Protein AF-A0A941BPJ5-F1 (afdb_monomer)

Sequence (77 aa):
MHTEQFQQTPWRSPVRPFALQYASLGKPTDTVAPYRFDAARQLNVLPDGRPAISDTELLLTAGTTTSTAGSQTHFDD

pLDDT: mean 72.22,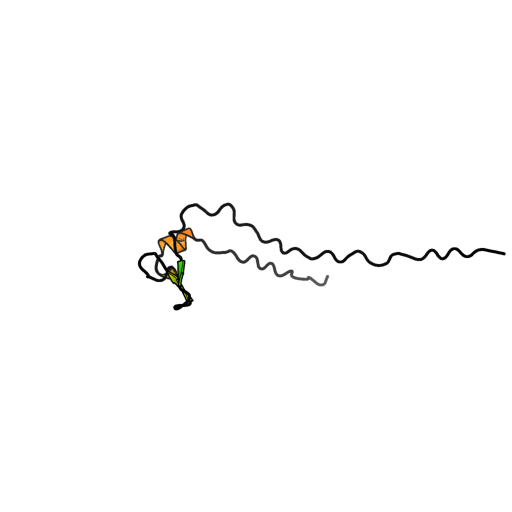 std 16.29, range [40.34, 96.38]

Radius of gyration: 26.74 Å; Cα contacts (8 Å, |Δi|>4): 36; chains: 1; bounding box: 76×38×60 Å

Nearest PDB structures (foldseek):
  7xzj-assembly1_A  TM=2.118E-01  e=8.043E+00  Chlamydomonas reinhardtii

Foldseek 3Di:
DDDDDPDDDDDDDPDDDPDPDDPPDPDQDPDLQDWDQDPVVRATAHPVGHGPVVDPVSVVSVDDDDPPPPDPPDDPD

Mean predicted aligned error: 16.89 Å

Structure (mmCIF, N/CA/C/O backbone):
data_AF-A0A941BPJ5-F1
#
_entry.id   AF-A0A941BPJ5-F1
#
loop_
_atom_site.group_PDB
_atom_site.id
_atom_site.type_symbol
_atom_site.label_atom_id
_atom_site.label_alt_id
_atom_site.label_comp_id
_atom_site.label_asym_id
_atom_site.label_entity_id
_atom_site.label_seq_id
_atom_site.pdbx_PDB_ins_code
_atom_site.Cartn_x
_atom_site.Cartn_y
_atom_site.Cartn_z
_atom_site.occupancy
_atom_site.B_iso_or_equiv
_atom_site.auth_seq_id
_atom_site.auth_comp_id
_atom_site.auth_asym_id
_atom_site.auth_atom_id
_atom_site.pdbx_PDB_model_num
ATOM 1 N N . MET A 1 1 ? 65.112 9.054 47.634 1.00 40.34 1 MET A N 1
ATOM 2 C CA . MET A 1 1 ? 64.603 10.010 46.630 1.00 40.34 1 MET A CA 1
ATOM 3 C C . MET A 1 1 ? 63.436 9.345 45.928 1.00 40.34 1 MET A C 1
ATOM 5 O O . MET A 1 1 ? 63.545 8.174 45.594 1.00 40.34 1 MET A O 1
ATOM 9 N N . HIS A 1 2 ? 62.300 10.036 45.899 1.00 43.00 2 HIS A N 1
ATOM 10 C CA . HIS A 1 2 ? 60.969 9.480 45.659 1.00 43.00 2 HIS A CA 1
ATOM 11 C C . HIS A 1 2 ? 60.764 9.060 44.199 1.00 43.00 2 HIS A C 1
ATOM 13 O O . HIS A 1 2 ? 61.125 9.792 43.286 1.00 43.00 2 HIS A O 1
ATOM 1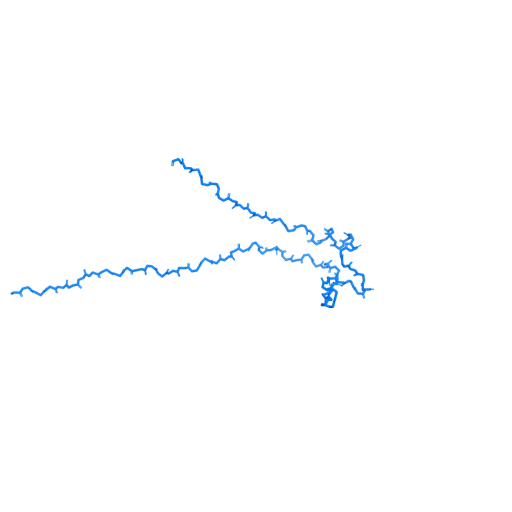9 N N . THR A 1 3 ? 60.166 7.887 43.999 1.00 43.69 3 THR A N 1
ATOM 20 C CA . THR A 1 3 ? 59.643 7.424 42.710 1.00 43.69 3 THR A CA 1
ATOM 21 C C . THR A 1 3 ? 58.233 7.996 42.553 1.00 43.69 3 THR A C 1
ATOM 23 O O . THR A 1 3 ? 57.324 7.599 43.279 1.00 43.69 3 THR A O 1
ATOM 26 N N . GLU A 1 4 ? 58.045 8.959 41.651 1.00 48.03 4 GLU A N 1
ATOM 27 C CA . GLU A 1 4 ? 56.719 9.497 41.328 1.00 48.03 4 GLU A CA 1
ATOM 28 C C . GLU A 1 4 ? 55.954 8.496 40.453 1.00 48.03 4 GLU A C 1
ATOM 30 O O . GLU A 1 4 ? 56.252 8.285 39.279 1.00 48.03 4 GLU A O 1
ATOM 35 N N . GLN A 1 5 ? 54.968 7.844 41.066 1.00 49.78 5 GLN A N 1
ATOM 36 C CA . GLN A 1 5 ? 53.947 7.057 40.385 1.00 49.78 5 GLN A CA 1
ATOM 37 C C . GLN A 1 5 ? 52.985 8.024 39.682 1.00 49.78 5 GLN A C 1
ATOM 39 O O . GLN A 1 5 ? 52.146 8.653 40.329 1.00 49.78 5 GLN A O 1
ATOM 44 N N . PHE A 1 6 ? 53.086 8.146 38.357 1.00 48.97 6 PHE A N 1
ATOM 45 C CA . PHE A 1 6 ? 52.095 8.854 37.544 1.00 48.97 6 PHE A CA 1
ATOM 46 C C . PHE A 1 6 ? 50.806 8.029 37.461 1.00 48.97 6 PHE A C 1
ATOM 48 O O . PHE A 1 6 ? 50.620 7.209 36.568 1.00 48.97 6 PHE A O 1
ATOM 55 N N . GLN A 1 7 ? 49.902 8.257 38.409 1.00 56.78 7 GLN A N 1
ATOM 56 C CA . GLN A 1 7 ? 48.520 7.788 38.355 1.00 56.78 7 GLN A CA 1
ATOM 57 C C . GLN A 1 7 ? 47.628 8.933 37.880 1.00 56.78 7 GLN A C 1
ATOM 59 O O . GLN A 1 7 ? 47.228 9.740 38.712 1.00 56.78 7 GLN A O 1
ATOM 64 N N . GLN A 1 8 ? 47.296 9.023 36.583 1.00 50.25 8 GLN A N 1
ATOM 65 C CA . GLN A 1 8 ? 46.225 9.917 36.109 1.00 50.25 8 GLN A CA 1
ATOM 66 C C . GLN A 1 8 ? 45.386 9.301 34.967 1.00 50.25 8 GLN A C 1
ATOM 68 O O . GLN A 1 8 ? 45.741 9.340 33.793 1.00 50.25 8 GLN A O 1
ATOM 73 N N . THR A 1 9 ? 44.256 8.737 35.417 1.00 56.09 9 THR A N 1
ATOM 74 C CA . THR A 1 9 ? 42.871 8.855 34.905 1.00 56.09 9 THR A CA 1
ATOM 75 C C . THR A 1 9 ? 42.509 8.342 33.499 1.00 56.09 9 THR A C 1
ATOM 77 O O . THR A 1 9 ? 42.782 9.003 32.498 1.00 56.09 9 THR A O 1
ATOM 80 N N . PRO A 1 10 ? 41.726 7.243 33.386 1.00 51.97 10 PRO A N 1
ATOM 81 C CA . PRO A 1 10 ? 41.071 6.899 32.130 1.00 51.97 10 PRO A CA 1
ATOM 82 C C . PRO A 1 10 ? 39.857 7.815 31.902 1.00 51.97 10 PRO A C 1
ATOM 84 O O . PRO A 1 10 ? 38.754 7.546 32.376 1.00 51.97 10 PRO A O 1
ATOM 87 N N . TRP A 1 11 ? 40.036 8.902 31.151 1.00 60.72 11 TRP A N 1
ATOM 88 C CA . TRP A 1 11 ? 38.909 9.657 30.600 1.00 60.72 11 TRP A CA 1
ATOM 89 C C . TRP A 1 11 ? 38.525 9.116 29.226 1.00 60.72 11 TRP A C 1
ATOM 91 O O . TRP A 1 11 ? 39.198 9.374 28.233 1.00 60.72 11 TRP A O 1
ATOM 101 N N . ARG A 1 12 ? 37.409 8.387 29.193 1.00 61.81 12 ARG A N 1
ATOM 102 C CA . ARG A 1 12 ? 36.244 8.552 28.305 1.00 61.81 12 ARG A CA 1
ATOM 103 C C . ARG A 1 12 ? 35.436 7.264 28.390 1.00 61.81 12 ARG A C 1
ATOM 105 O O . ARG A 1 12 ? 35.867 6.222 27.906 1.00 61.81 12 ARG A O 1
ATOM 112 N N . SER A 1 13 ? 34.248 7.344 28.985 1.00 71.94 13 SER A N 1
ATOM 113 C CA . SER A 1 13 ? 33.240 6.303 28.796 1.00 71.94 13 SER A CA 1
ATOM 114 C C . SER A 1 13 ? 33.064 6.079 27.289 1.00 71.94 13 SER A C 1
ATOM 116 O O . SER A 1 13 ? 32.955 7.069 26.555 1.00 71.94 13 SER A O 1
ATOM 118 N N . PRO A 1 14 ? 33.065 4.826 26.801 1.00 74.44 14 PRO A N 1
ATOM 119 C CA . PRO A 1 14 ? 32.832 4.565 25.390 1.00 74.44 14 PRO A CA 1
ATOM 120 C C . PRO A 1 14 ? 31.473 5.148 25.000 1.00 74.44 14 PRO A C 1
ATOM 122 O O . PRO A 1 14 ? 30.489 4.985 25.728 1.00 74.44 14 PRO A O 1
ATOM 125 N N . VAL A 1 15 ? 31.428 5.850 23.865 1.00 75.94 15 VAL A N 1
ATOM 126 C CA . VAL A 1 15 ? 30.178 6.353 23.291 1.00 75.94 15 VAL A CA 1
ATOM 127 C C . VAL A 1 15 ? 29.267 5.150 23.080 1.00 75.94 15 VAL A C 1
ATOM 129 O O . VAL A 1 15 ? 29.550 4.283 22.254 1.00 75.94 15 VAL A O 1
ATOM 132 N N . ARG A 1 16 ? 28.186 5.072 23.857 1.00 70.25 16 ARG A N 1
ATOM 133 C CA . ARG A 1 16 ? 27.117 4.117 23.583 1.00 70.25 16 ARG A CA 1
ATOM 134 C C . ARG A 1 16 ? 26.316 4.671 22.407 1.00 70.25 16 ARG A C 1
ATOM 136 O O . ARG A 1 16 ? 25.805 5.785 22.530 1.00 70.25 16 ARG A O 1
ATOM 143 N N . PRO A 1 17 ? 26.205 3.947 21.281 1.00 72.25 17 PRO A N 1
ATOM 144 C CA . PRO A 1 17 ? 25.295 4.358 20.227 1.00 72.25 17 PRO A CA 1
ATOM 145 C C . PRO A 1 17 ? 23.883 4.400 20.812 1.00 72.25 17 PRO A C 1
ATOM 147 O O . PRO A 1 17 ? 23.469 3.485 21.530 1.00 72.25 17 PRO A O 1
ATOM 150 N N . PHE A 1 18 ? 23.148 5.472 20.531 1.00 73.12 18 PHE A N 1
ATOM 151 C CA . PHE A 1 18 ? 21.719 5.478 20.792 1.00 73.12 18 PHE A CA 1
ATOM 152 C C . PHE A 1 18 ? 21.092 4.468 19.825 1.00 73.12 18 PHE A C 1
ATOM 154 O O . PHE A 1 18 ? 21.206 4.590 18.607 1.00 73.12 18 PHE A O 1
ATOM 161 N N . ALA A 1 19 ? 20.497 3.410 20.364 1.00 76.38 19 ALA A N 1
ATOM 162 C CA . ALA A 1 19 ? 19.700 2.497 19.563 1.00 76.38 19 ALA A CA 1
ATOM 163 C C . ALA A 1 19 ? 18.312 3.120 19.401 1.00 76.38 19 ALA A C 1
ATOM 165 O O . ALA A 1 19 ? 17.653 3.412 20.400 1.00 76.38 19 ALA A O 1
ATOM 166 N N . LEU A 1 20 ? 17.870 3.328 18.159 1.00 63.25 20 LEU A N 1
ATOM 167 C CA . LEU A 1 20 ? 16.494 3.730 17.889 1.00 63.25 20 LEU A CA 1
ATOM 168 C C . LEU A 1 20 ? 15.572 2.561 18.255 1.00 63.25 20 LEU A C 1
ATOM 170 O O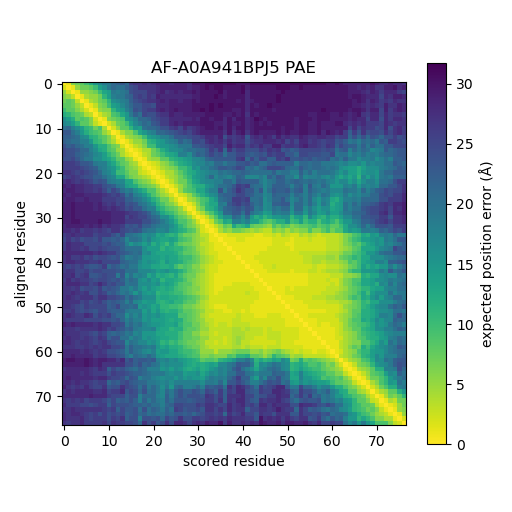 . LEU A 1 20 ? 15.478 1.577 17.521 1.00 63.25 20 LEU A O 1
ATOM 174 N N . GLN A 1 21 ? 14.917 2.658 19.409 1.00 68.75 21 GLN A N 1
ATOM 175 C CA . GLN A 1 21 ? 13.879 1.719 19.813 1.00 68.75 21 GLN A CA 1
ATOM 176 C C . GLN A 1 21 ? 12.566 2.172 19.181 1.00 68.75 21 GLN A C 1
ATOM 178 O O . GLN A 1 21 ? 11.936 3.118 19.649 1.00 68.75 21 GLN A O 1
ATOM 183 N N . TYR A 1 22 ? 12.170 1.528 18.087 1.00 63.06 22 TYR A N 1
ATOM 184 C CA . TYR A 1 22 ? 10.819 1.678 17.559 1.00 63.06 22 TYR A CA 1
ATOM 185 C C . TYR A 1 22 ? 9.890 0.696 18.275 1.00 63.06 22 TYR A C 1
ATOM 187 O O . TYR A 1 22 ? 10.291 -0.418 18.622 1.00 63.06 22 TYR A O 1
ATOM 195 N N . ALA A 1 23 ? 8.638 1.098 18.487 1.00 66.44 23 ALA A N 1
ATOM 196 C CA . ALA A 1 23 ? 7.606 0.157 18.885 1.00 66.44 23 ALA A CA 1
ATOM 197 C C . ALA A 1 23 ? 7.472 -0.887 17.767 1.00 66.44 23 ALA A C 1
ATOM 199 O O . ALA A 1 23 ? 7.081 -0.563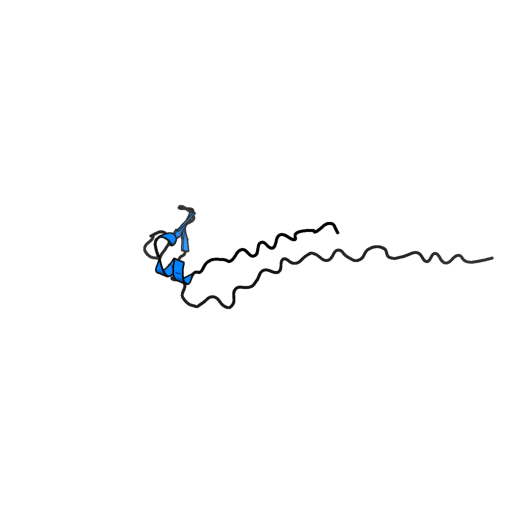 16.646 1.00 66.44 23 ALA A O 1
ATOM 200 N N . SER A 1 24 ? 7.841 -2.135 18.052 1.00 63.41 24 SER A N 1
ATOM 201 C CA . SER A 1 24 ? 7.481 -3.247 17.183 1.00 63.41 24 SER A CA 1
ATOM 202 C C . SER A 1 24 ? 5.969 -3.394 17.300 1.00 63.41 24 SER A C 1
ATOM 204 O O . SER A 1 24 ? 5.466 -3.744 18.368 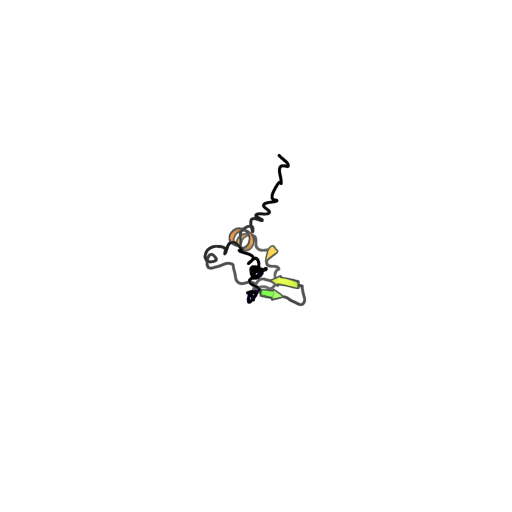1.00 63.41 24 SER A O 1
ATOM 206 N N . LEU A 1 25 ? 5.239 -3.026 16.243 1.00 58.81 25 LEU A N 1
ATOM 207 C CA . LEU A 1 25 ? 3.811 -3.312 16.149 1.00 58.81 25 LEU A CA 1
ATOM 208 C C . LEU A 1 25 ? 3.641 -4.803 16.449 1.00 58.81 25 LEU A C 1
ATOM 210 O O . LEU A 1 25 ? 4.285 -5.637 15.807 1.00 58.81 25 LEU A O 1
ATOM 214 N N . GLY A 1 26 ? 2.848 -5.118 17.479 1.00 58.44 26 GLY A N 1
ATOM 215 C CA . GLY A 1 26 ? 2.528 -6.496 17.833 1.00 58.44 26 GLY A CA 1
ATOM 216 C C . GLY A 1 26 ? 2.130 -7.268 16.578 1.00 58.44 26 GLY A C 1
ATOM 217 O O . GLY A 1 26 ? 1.542 -6.676 15.675 1.00 58.44 26 GLY A O 1
ATOM 218 N N . LYS A 1 27 ? 2.539 -8.545 16.526 1.00 60.19 27 LYS A N 1
ATOM 219 C CA . LYS A 1 27 ? 2.418 -9.482 15.396 1.00 60.19 27 LYS A CA 1
ATOM 220 C C . LYS A 1 27 ? 1.367 -9.012 14.372 1.00 60.19 27 LYS A C 1
ATOM 222 O O . LYS A 1 27 ? 0.198 -8.956 14.754 1.00 60.19 27 LYS A O 1
ATOM 227 N N . PRO A 1 28 ? 1.759 -8.670 13.126 1.00 57.56 28 PRO A N 1
ATOM 228 C CA . PRO A 1 28 ? 0.823 -8.138 12.145 1.00 57.56 28 PRO A CA 1
ATOM 229 C C . PRO A 1 28 ? -0.372 -9.078 12.056 1.00 57.56 28 PRO A C 1
ATOM 231 O O . PRO A 1 28 ? -0.194 -10.294 11.948 1.00 57.56 28 PRO A O 1
ATOM 234 N N . THR A 1 29 ? -1.569 -8.512 12.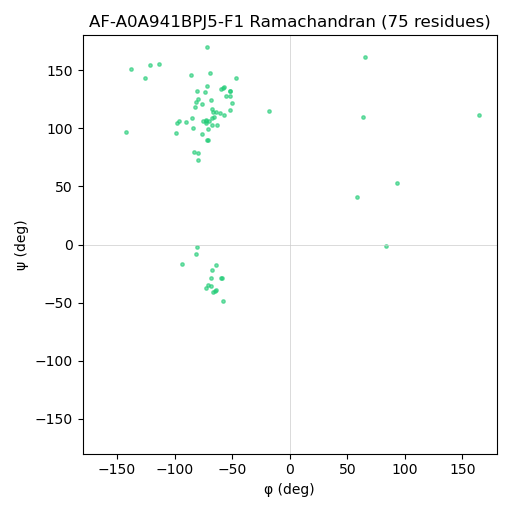189 1.00 57.50 29 THR A N 1
ATOM 235 C CA . THR A 1 29 ? -2.818 -9.242 12.012 1.00 57.50 29 THR A CA 1
ATOM 236 C C . THR A 1 29 ? -2.734 -9.945 10.665 1.00 57.50 29 THR A C 1
ATOM 238 O O . THR A 1 29 ? -2.567 -9.298 9.629 1.00 57.50 29 THR A O 1
ATOM 241 N N . ASP A 1 30 ? -2.742 -11.277 10.701 1.00 56.75 30 ASP A N 1
ATOM 242 C CA . ASP A 1 30 ? -2.671 -12.106 9.507 1.00 56.75 30 ASP A CA 1
ATOM 243 C C . ASP A 1 30 ? -3.812 -11.690 8.578 1.00 56.75 30 ASP A C 1
ATOM 245 O O . ASP A 1 30 ? -4.977 -11.694 8.978 1.00 56.75 30 ASP A O 1
ATOM 249 N N . THR A 1 31 ? -3.471 -11.396 7.324 1.00 58.44 31 THR A N 1
ATOM 250 C CA . THR A 1 31 ? -4.372 -11.039 6.212 1.00 58.44 31 THR A CA 1
ATOM 251 C C . THR A 1 31 ? -4.619 -9.543 5.989 1.00 58.44 31 THR A C 1
ATOM 253 O O . THR A 1 31 ? -5.746 -9.098 5.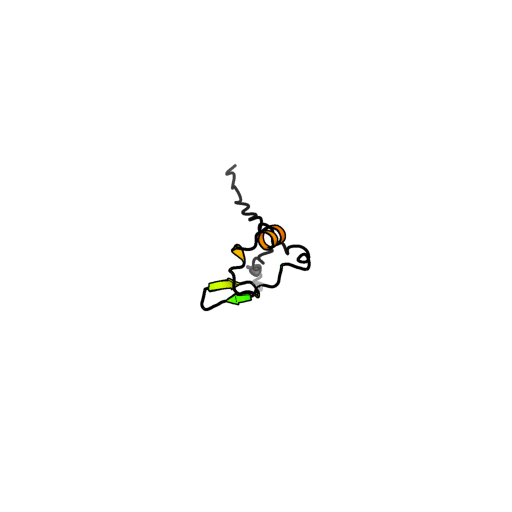796 1.00 58.44 31 THR A O 1
ATOM 256 N N . VAL A 1 32 ? -3.549 -8.758 5.862 1.00 63.22 32 VAL A N 1
ATOM 257 C CA . VAL A 1 32 ? -3.596 -7.636 4.910 1.00 63.22 32 VAL A CA 1
ATOM 258 C C . VAL A 1 32 ? -3.625 -8.261 3.512 1.00 63.22 32 VAL A C 1
ATOM 260 O O . VAL A 1 32 ? -2.775 -9.103 3.212 1.00 63.22 32 VAL A O 1
ATOM 263 N N . ALA A 1 33 ? -4.621 -7.933 2.681 1.00 70.31 33 ALA A N 1
ATOM 264 C CA . ALA A 1 33 ? -4.726 -8.520 1.346 1.00 70.31 33 ALA A CA 1
ATOM 265 C C . ALA A 1 33 ? -3.389 -8.349 0.592 1.00 70.31 33 ALA A C 1
ATOM 267 O O . ALA A 1 33 ? -2.805 -7.261 0.625 1.00 70.31 33 ALA A O 1
ATOM 268 N N . PRO A 1 34 ? -2.857 -9.408 -0.045 1.00 82.81 34 PRO A N 1
ATOM 269 C CA . PRO A 1 34 ? -1.512 -9.376 -0.600 1.00 82.81 34 PRO A CA 1
ATOM 270 C C . PRO A 1 34 ? -1.420 -8.340 -1.725 1.00 82.81 34 PRO A C 1
ATOM 272 O O . PRO A 1 34 ? -2.021 -8.502 -2.786 1.00 82.81 34 PRO A O 1
ATOM 275 N N . TYR A 1 35 ? -0.637 -7.285 -1.500 1.00 89.88 35 TYR A N 1
ATOM 276 C CA . TYR A 1 35 ? -0.256 -6.299 -2.509 1.00 89.88 35 TYR A CA 1
ATOM 277 C C . TYR A 1 35 ? 1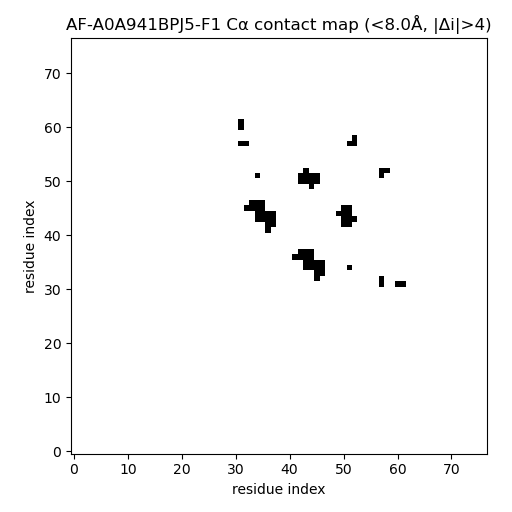.248 -6.378 -2.784 1.00 89.88 35 TYR A C 1
ATOM 279 O O . TYR A 1 35 ? 2.034 -6.810 -1.940 1.00 89.88 35 TYR A O 1
ATOM 287 N N . ARG A 1 36 ? 1.666 -5.948 -3.978 1.00 93.31 36 ARG A N 1
ATOM 288 C CA . ARG A 1 36 ? 3.082 -5.860 -4.370 1.00 93.31 36 ARG A CA 1
ATOM 289 C C . ARG A 1 36 ? 3.443 -4.434 -4.749 1.00 93.31 36 ARG A C 1
ATOM 291 O O . ARG A 1 36 ? 2.586 -3.683 -5.204 1.00 93.31 36 ARG A O 1
ATOM 298 N N . PHE A 1 37 ? 4.713 -4.076 -4.629 1.00 93.88 37 PHE A N 1
ATOM 299 C CA . PHE A 1 37 ? 5.200 -2.801 -5.140 1.00 93.88 37 PHE A CA 1
ATOM 300 C C . PHE A 1 37 ? 5.438 -2.885 -6.656 1.00 93.88 37 PHE A C 1
ATOM 302 O O . PHE A 1 37 ? 6.161 -3.764 -7.129 1.00 93.88 37 PHE A O 1
ATOM 309 N N . ASP A 1 38 ? 4.827 -1.980 -7.419 1.00 95.44 38 ASP A N 1
ATOM 310 C CA . ASP A 1 38 ? 5.092 -1.767 -8.842 1.00 95.44 38 ASP A CA 1
ATOM 311 C C . ASP A 1 38 ? 6.096 -0.618 -8.993 1.00 95.44 38 ASP A C 1
ATOM 313 O O . ASP A 1 38 ? 5.754 0.551 -8.808 1.00 95.44 38 ASP A O 1
ATOM 317 N N . ALA A 1 39 ? 7.342 -0.951 -9.337 1.00 96.00 39 ALA A N 1
ATOM 318 C CA . ALA A 1 39 ? 8.426 0.021 -9.463 1.00 96.00 39 ALA A CA 1
ATOM 319 C C . ALA A 1 39 ? 8.254 0.986 -10.646 1.00 96.00 39 ALA A C 1
ATOM 321 O O . ALA A 1 39 ? 8.721 2.120 -10.569 1.00 96.00 39 ALA A O 1
ATOM 322 N N . ALA A 1 40 ? 7.576 0.569 -11.720 1.00 95.94 40 ALA A N 1
ATOM 323 C CA . ALA A 1 40 ? 7.348 1.428 -12.880 1.00 95.94 40 ALA A CA 1
ATOM 324 C C . ALA A 1 40 ? 6.337 2.532 -12.555 1.00 95.94 40 ALA A C 1
ATOM 326 O O . ALA A 1 40 ? 6.458 3.656 -13.037 1.00 95.94 40 ALA A O 1
ATOM 327 N N . ARG A 1 41 ? 5.349 2.213 -11.713 1.00 94.25 41 ARG A N 1
ATOM 328 C CA . ARG A 1 41 ? 4.323 3.165 -11.267 1.00 94.25 41 ARG A CA 1
ATOM 329 C C . ARG A 1 41 ? 4.674 3.854 -9.952 1.00 94.25 41 ARG A C 1
ATOM 331 O O . ARG A 1 41 ? 4.071 4.875 -9.651 1.00 94.25 41 ARG A O 1
ATOM 338 N N . GLN A 1 42 ? 5.627 3.308 -9.197 1.00 96.38 42 GLN A N 1
ATOM 339 C CA . GLN A 1 42 ? 5.988 3.704 -7.832 1.00 96.38 42 GLN A CA 1
ATOM 340 C C . GLN A 1 42 ? 4.818 3.605 -6.842 1.00 96.38 42 GLN A C 1
ATOM 342 O O . GLN A 1 42 ? 4.626 4.469 -5.991 1.00 96.38 42 GLN A O 1
ATOM 347 N N . LEU A 1 43 ? 4.013 2.546 -6.956 1.00 95.56 43 LEU A N 1
ATOM 348 C CA . LEU A 1 43 ? 2.808 2.361 -6.143 1.00 95.56 43 LEU A CA 1
ATOM 349 C C . LEU A 1 43 ? 2.681 0.911 -5.682 1.00 95.56 43 LEU A C 1
ATOM 351 O O . LEU A 1 43 ? 3.064 -0.016 -6.393 1.00 95.56 43 LEU A O 1
ATOM 355 N N . ASN A 1 44 ? 2.050 0.712 -4.527 1.00 94.00 44 ASN A N 1
ATOM 356 C CA . ASN A 1 44 ? 1.556 -0.604 -4.135 1.00 94.00 44 ASN A CA 1
ATOM 357 C C . ASN A 1 44 ? 0.308 -0.947 -4.957 1.00 94.00 44 ASN A C 1
ATOM 359 O O . ASN A 1 44 ? -0.609 -0.129 -5.060 1.00 94.00 44 ASN A O 1
ATOM 363 N N . VAL A 1 45 ? 0.271 -2.147 -5.534 1.00 95.75 45 VAL A N 1
ATOM 364 C CA . VAL A 1 45 ? -0.813 -2.634 -6.394 1.00 95.75 45 VAL A CA 1
ATOM 365 C C . VAL A 1 45 ? -1.360 -3.971 -5.901 1.00 95.75 45 VAL A C 1
ATOM 367 O O . VAL A 1 45 ? -0.614 -4.834 -5.432 1.00 95.75 45 VAL A O 1
ATOM 370 N N . LEU A 1 46 ? -2.671 -4.138 -6.043 1.00 94.12 46 LEU A N 1
ATOM 371 C CA . LEU A 1 46 ? -3.388 -5.386 -5.794 1.00 94.12 46 LEU A CA 1
ATOM 372 C C . LEU A 1 46 ? -3.080 -6.432 -6.887 1.00 94.12 46 LEU A C 1
ATOM 374 O O . LEU A 1 46 ? -2.496 -6.097 -7.929 1.00 94.12 46 LEU A O 1
ATOM 378 N N . PRO A 1 47 ? -3.494 -7.702 -6.708 1.00 92.44 47 PRO A N 1
ATOM 379 C CA . PRO A 1 47 ? -3.331 -8.737 -7.730 1.00 92.44 47 PRO A CA 1
ATOM 380 C C . PRO A 1 47 ? -4.013 -8.394 -9.063 1.00 92.44 47 PRO A C 1
ATOM 382 O O . PRO A 1 47 ? -3.514 -8.779 -10.116 1.00 92.44 47 PRO A O 1
ATOM 385 N N . ASP A 1 48 ? -5.097 -7.614 -9.025 1.00 92.00 48 ASP A N 1
ATOM 386 C CA . ASP A 1 48 ? -5.816 -7.121 -10.209 1.00 92.00 48 ASP A CA 1
ATOM 387 C C . ASP A 1 48 ? -5.167 -5.885 -10.874 1.00 92.00 48 ASP A C 1
ATOM 389 O O . ASP A 1 48 ? -5.643 -5.403 -11.900 1.00 92.00 48 ASP A O 1
ATOM 393 N N . GLY A 1 49 ? -4.070 -5.365 -10.311 1.00 92.81 49 GLY A N 1
ATOM 394 C CA . GLY A 1 49 ? -3.325 -4.220 -10.839 1.00 92.81 49 GLY A CA 1
ATOM 395 C C . GLY A 1 49 ? -3.874 -2.844 -10.449 1.00 92.81 49 GLY A C 1
ATOM 396 O O . GLY A 1 49 ? -3.264 -1.821 -10.799 1.00 92.81 49 GLY A O 1
ATOM 397 N N . ARG A 1 50 ? -4.984 -2.778 -9.703 1.00 95.25 50 ARG A N 1
ATOM 398 C CA . ARG A 1 50 ? -5.463 -1.518 -9.124 1.00 95.25 50 ARG A CA 1
ATOM 399 C C . ARG A 1 50 ? -4.512 -1.047 -8.015 1.00 95.25 50 ARG A C 1
ATOM 401 O O . ARG A 1 50 ? -3.909 -1.879 -7.333 1.00 95.25 50 ARG A O 1
ATOM 408 N N . PRO A 1 51 ? -4.350 0.274 -7.815 1.00 95.19 51 PRO A N 1
ATOM 409 C CA . PRO A 1 51 ? -3.610 0.799 -6.672 1.00 95.19 51 PRO A CA 1
ATOM 410 C C . PRO A 1 51 ? -4.209 0.307 -5.349 1.00 95.19 51 PRO A C 1
ATOM 412 O O . PRO A 1 51 ? -5.421 0.366 -5.159 1.00 95.19 51 PRO A O 1
ATOM 415 N N . ALA A 1 52 ? -3.362 -0.119 -4.415 1.00 92.81 52 ALA A N 1
ATOM 416 C CA . ALA A 1 52 ? -3.778 -0.612 -3.101 1.00 92.81 52 ALA A CA 1
ATOM 417 C C . ALA A 1 52 ? -4.557 0.445 -2.291 1.00 92.81 52 ALA A C 1
ATOM 419 O O . ALA A 1 52 ? -5.456 0.108 -1.533 1.00 92.81 52 ALA A O 1
ATOM 420 N N . ILE A 1 53 ? -4.285 1.737 -2.516 1.00 90.88 53 ILE A N 1
ATOM 421 C CA . ILE A 1 53 ? -5.019 2.857 -1.899 1.00 90.88 53 ILE A CA 1
ATOM 422 C C . ILE A 1 53 ? -6.502 2.923 -2.307 1.00 90.88 53 ILE A C 1
ATOM 424 O O . ILE A 1 53 ? -7.294 3.596 -1.658 1.00 90.88 53 ILE A O 1
ATOM 428 N N . SER A 1 54 ? -6.893 2.248 -3.390 1.00 91.75 54 SER A N 1
ATOM 429 C CA . SER A 1 54 ? -8.290 2.187 -3.823 1.00 91.75 54 SER A CA 1
ATOM 430 C C . SER A 1 54 ? -9.115 1.145 -3.059 1.00 91.75 54 SER A C 1
ATOM 432 O O . SER A 1 54 ? -10.328 1.102 -3.245 1.00 91.75 54 SER A O 1
ATOM 434 N N . ASP A 1 55 ? -8.487 0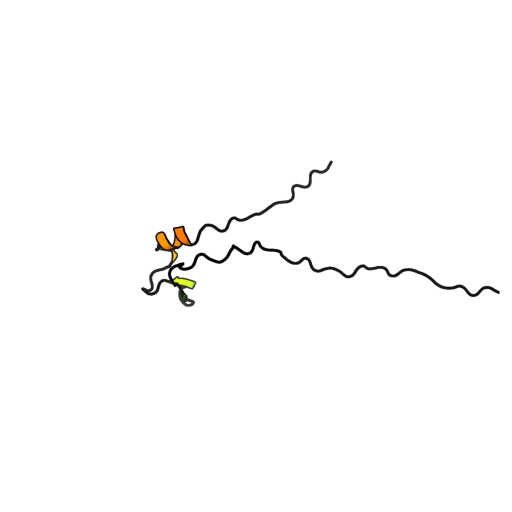.306 -2.230 1.00 89.88 55 ASP A N 1
ATOM 435 C CA . ASP A 1 55 ? -9.158 -0.718 -1.429 1.00 89.88 55 ASP A CA 1
ATOM 436 C C . ASP A 1 55 ? -9.380 -0.219 0.006 1.00 89.88 55 ASP A C 1
ATOM 438 O O . ASP A 1 55 ? -8.457 -0.133 0.815 1.00 89.88 55 ASP A O 1
ATOM 442 N N . THR A 1 56 ? -10.620 0.153 0.323 1.00 87.00 56 THR A N 1
ATOM 443 C CA . THR A 1 56 ? -10.980 0.695 1.641 1.00 87.00 56 THR A CA 1
ATOM 444 C C . THR A 1 56 ? -10.881 -0.350 2.752 1.00 87.00 56 THR A C 1
ATOM 446 O O . THR A 1 56 ? -10.460 -0.005 3.853 1.00 87.00 56 THR A O 1
ATOM 449 N N . GLU A 1 57 ? -11.205 -1.614 2.475 1.00 86.75 57 GLU A N 1
ATOM 450 C CA . GLU A 1 57 ? -11.100 -2.703 3.457 1.00 86.75 57 GLU A CA 1
ATOM 451 C C . GLU A 1 57 ? -9.635 -2.963 3.818 1.00 86.75 57 GLU A C 1
ATOM 453 O O . GLU A 1 57 ? -9.284 -3.104 4.995 1.00 86.75 57 GLU A O 1
ATOM 458 N N . LEU A 1 58 ? -8.755 -2.927 2.811 1.00 85.00 58 LEU A N 1
ATOM 459 C CA . LEU A 1 58 ? -7.310 -2.970 3.013 1.00 85.00 58 LEU A CA 1
ATOM 460 C C . LEU A 1 58 ? -6.839 -1.818 3.911 1.00 85.00 58 LEU A C 1
ATOM 462 O O . LEU A 1 58 ? -6.096 -2.051 4.862 1.00 85.00 58 LEU A O 1
ATOM 466 N N . LEU A 1 59 ? -7.264 -0.583 3.626 1.00 85.75 59 LEU A N 1
ATOM 467 C CA . LEU A 1 59 ? -6.852 0.597 4.393 1.00 85.75 59 LEU A CA 1
ATOM 468 C C . LEU A 1 59 ? -7.354 0.566 5.842 1.00 85.75 59 LEU A C 1
ATOM 470 O O . LEU A 1 59 ? -6.604 0.918 6.752 1.00 85.75 59 LEU A O 1
ATOM 474 N N . LEU A 1 60 ? -8.592 0.120 6.067 1.00 83.44 60 LEU A N 1
ATOM 475 C CA . LEU A 1 60 ? -9.155 -0.047 7.408 1.00 83.44 60 LEU A CA 1
ATOM 476 C C . LEU A 1 60 ? -8.397 -1.115 8.206 1.00 83.44 60 LEU A C 1
ATOM 478 O O . LEU A 1 60 ? -8.129 -0.920 9.390 1.00 83.44 60 LEU A O 1
ATOM 482 N N . THR A 1 61 ? -8.003 -2.209 7.550 1.00 79.62 61 THR A N 1
ATOM 483 C CA . THR A 1 61 ? -7.256 -3.310 8.179 1.00 79.62 61 THR A CA 1
ATOM 484 C C . THR A 1 61 ? -5.801 -2.938 8.471 1.00 79.62 61 THR A C 1
ATOM 486 O O . THR A 1 61 ? -5.257 -3.338 9.499 1.00 79.62 61 THR A O 1
ATOM 489 N N . ALA A 1 62 ? -5.161 -2.166 7.587 1.00 73.56 62 ALA A N 1
ATOM 490 C CA . ALA A 1 62 ? -3.757 -1.775 7.724 1.00 73.56 62 ALA A CA 1
ATOM 491 C C . ALA A 1 62 ? -3.501 -0.828 8.912 1.00 73.56 62 ALA A C 1
ATOM 493 O O . ALA A 1 62 ? -2.377 -0.772 9.412 1.00 73.56 62 ALA A O 1
ATOM 494 N N . GLY A 1 63 ? -4.537 -0.129 9.389 1.00 65.94 63 GLY A N 1
ATOM 495 C CA . GLY A 1 63 ? -4.456 0.803 10.509 1.00 65.94 63 GLY A CA 1
ATOM 496 C C . GLY A 1 63 ? -3.583 2.034 10.227 1.00 65.94 63 GLY A C 1
ATOM 497 O O . GLY A 1 63 ? -2.751 2.079 9.324 1.00 65.94 63 GLY A O 1
ATOM 498 N N . THR A 1 64 ? -3.768 3.085 11.021 1.00 64.50 64 THR A N 1
ATOM 499 C CA . THR A 1 64 ? -2.881 4.257 11.024 1.00 64.50 64 THR A CA 1
ATOM 500 C C . THR A 1 64 ? -1.627 3.978 11.847 1.00 64.50 64 THR A C 1
ATOM 502 O O . THR A 1 64 ? -1.718 3.552 12.998 1.00 64.50 64 THR A O 1
ATOM 505 N N . THR A 1 65 ? -0.445 4.297 11.312 1.00 64.25 65 THR A N 1
ATOM 506 C CA . THR A 1 65 ? 0.771 4.407 12.126 1.00 64.25 65 THR A CA 1
ATOM 507 C C . THR A 1 65 ? 0.656 5.644 13.011 1.00 64.25 65 THR A C 1
ATOM 509 O O . THR A 1 65 ? 0.757 6.771 12.526 1.00 64.25 65 THR A O 1
ATOM 512 N N . THR A 1 66 ? 0.425 5.452 14.307 1.00 54.09 66 THR A N 1
ATOM 513 C CA . THR A 1 66 ? 0.479 6.544 15.283 1.00 54.09 66 THR A CA 1
ATOM 514 C C . THR A 1 66 ? 1.911 7.067 15.370 1.00 54.09 66 THR A C 1
ATOM 516 O O . THR A 1 66 ? 2.802 6.391 15.883 1.00 54.09 66 THR A O 1
ATOM 519 N N . SER A 1 67 ? 2.139 8.280 14.871 1.00 56.06 67 SER A N 1
ATOM 520 C CA . SER A 1 67 ? 3.388 9.013 15.074 1.00 56.06 67 SER A CA 1
ATOM 521 C C . SER A 1 67 ? 3.472 9.476 16.528 1.00 56.06 67 SER A C 1
ATOM 523 O O . SER A 1 67 ? 2.899 10.504 16.880 1.00 56.06 67 SER A O 1
ATOM 525 N N . THR A 1 68 ? 4.203 8.767 17.388 1.00 57.91 68 THR A N 1
ATOM 526 C CA . THR A 1 68 ? 4.574 9.312 18.704 1.00 57.91 68 THR A CA 1
ATOM 527 C C . THR A 1 68 ? 5.757 10.265 18.529 1.00 57.91 68 THR A C 1
ATOM 529 O O . THR A 1 68 ? 6.891 9.945 18.876 1.00 57.91 68 THR A O 1
ATOM 532 N N . ALA A 1 69 ? 5.516 11.445 17.957 1.00 62.69 69 ALA A N 1
ATOM 533 C CA . ALA A 1 69 ? 6.478 12.539 18.020 1.00 62.69 69 ALA A CA 1
ATOM 534 C C . ALA A 1 69 ? 6.352 13.204 19.399 1.00 62.69 69 ALA A C 1
ATOM 536 O O . ALA A 1 69 ? 5.700 14.231 19.556 1.00 62.69 69 ALA A O 1
ATOM 537 N N . GLY A 1 70 ? 6.933 12.579 20.425 1.00 56.59 70 GLY A N 1
ATOM 538 C CA . GLY A 1 70 ? 7.142 13.240 21.708 1.00 56.59 70 GLY A CA 1
ATOM 539 C C . GLY A 1 70 ? 8.228 14.296 21.538 1.00 56.59 70 GLY A C 1
ATOM 540 O O . GLY A 1 70 ? 9.407 13.987 21.683 1.00 56.59 70 GLY A O 1
ATOM 541 N N . SER A 1 71 ? 7.862 15.530 21.190 1.00 57.59 71 SER A N 1
ATOM 542 C CA . SER A 1 71 ? 8.788 16.651 21.335 1.00 57.59 71 SER A CA 1
ATOM 543 C C . SER A 1 71 ? 9.021 16.853 22.829 1.00 57.59 71 SER A C 1
ATOM 545 O O . SER A 1 71 ? 8.089 17.174 23.564 1.00 57.59 71 SER A O 1
ATOM 547 N N . GLN A 1 72 ? 10.247 16.622 23.292 1.00 61.16 72 GLN A N 1
ATOM 548 C CA . GLN A 1 72 ? 10.652 16.965 24.648 1.00 61.16 72 GLN A CA 1
ATOM 549 C C . GLN A 1 72 ? 10.547 18.488 24.801 1.00 61.16 72 GLN A C 1
ATOM 551 O O . GLN A 1 72 ? 11.386 19.225 24.290 1.00 61.16 72 GLN A O 1
ATOM 556 N N . THR A 1 73 ? 9.500 18.968 25.470 1.00 63.94 73 THR A N 1
ATOM 557 C CA . THR A 1 73 ? 9.416 20.370 25.883 1.00 63.94 73 THR A CA 1
ATOM 558 C C . THR A 1 73 ? 10.406 20.564 27.027 1.00 63.94 73 THR A C 1
ATOM 560 O O . THR A 1 73 ? 10.185 20.064 28.128 1.00 63.94 73 THR A O 1
ATOM 563 N N . HIS A 1 74 ? 11.534 21.224 26.759 1.00 73.75 74 HIS A N 1
ATOM 564 C CA . HIS A 1 74 ? 12.436 21.698 27.806 1.00 73.75 74 HIS A CA 1
ATOM 565 C C . HIS A 1 74 ? 11.761 22.891 28.487 1.00 73.75 74 HIS A C 1
ATOM 567 O O . HIS A 1 74 ? 11.636 23.951 27.876 1.00 73.75 74 HIS A O 1
ATOM 573 N N . PHE A 1 75 ? 11.270 22.697 29.709 1.00 61.72 75 PHE A N 1
ATOM 574 C CA . PHE A 1 75 ? 10.919 23.812 30.581 1.00 61.72 75 PHE A CA 1
ATOM 575 C C . PHE A 1 75 ? 12.218 24.276 31.238 1.00 61.72 75 PHE A C 1
ATOM 577 O O . PHE A 1 75 ? 12.910 23.474 31.861 1.00 61.72 75 PHE A O 1
ATOM 584 N N . ASP A 1 76 ? 12.588 25.524 30.969 1.00 72.62 76 ASP A N 1
ATOM 585 C CA . ASP A 1 76 ? 13.751 26.188 31.555 1.00 72.62 76 ASP A CA 1
ATOM 586 C C . ASP A 1 76 ? 13.315 26.735 32.922 1.00 72.62 76 ASP A C 1
ATOM 588 O O . ASP A 1 76 ? 12.915 27.893 33.029 1.00 72.62 76 ASP A O 1
ATOM 592 N N . ASP A 1 77 ? 13.283 25.847 33.920 1.00 64.75 77 ASP A N 1
ATOM 593 C CA . ASP A 1 77 ? 13.107 26.184 35.338 1.00 64.75 77 ASP A CA 1
ATOM 594 C C . ASP A 1 77 ? 14.433 25.969 36.087 1.00 64.75 77 ASP A C 1
ATOM 596 O O . ASP A 1 77 ? 15.044 24.882 35.923 1.00 64.75 77 ASP A O 1
#

Secondary structure (DSSP, 8-state):
---------------PPPP------SS--S-----EEETTTTEEE-TTSSBGGG-HHHHHHH---------------

Solvent-accessible surface area (backbone atoms only — not comparable to full-atom values): 5682 Å² total; per-residue (Å²): 134,85,83,85,78,88,82,80,78,93,85,69,82,78,84,73,78,83,75,87,80,70,86,74,75,71,78,74,72,86,79,65,74,77,62,47,79,38,78,92,77,71,41,49,20,33,87,87,65,48,54,44,88,75,37,64,69,49,53,66,70,67,53,83,83,82,80,83,79,77,74,82,78,81,77,94,123